Protein AF-A0A9E1ZSU2-F1 (afdb_monomer_lite)

Sequence (134 aa):
MKRKEPNHHKDYSFAEWENLPFKTKRDIWNNYWNPYQPDKGKRTRDAILNEFKRQHLPLVQKAVVIDYGYFG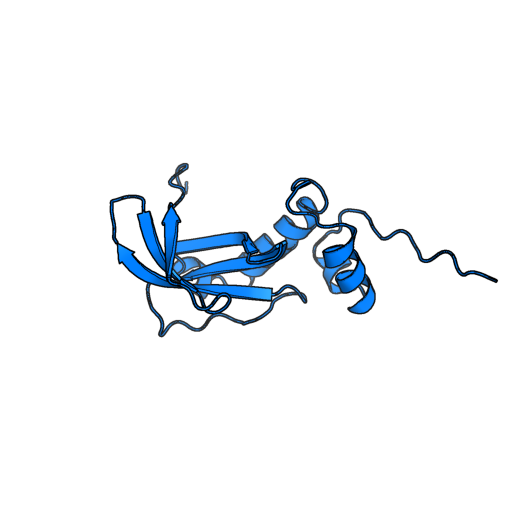WGVGGISVIMPESSIRVPTEFASVMINKGVIQEKIDEKTVMVNWRYGGSKATFTLDTSEGNP

Structure (mmCIF, N/CA/C/O backbone):
data_AF-A0A9E1ZSU2-F1
#
_entry.id   AF-A0A9E1ZSU2-F1
#
loop_
_atom_site.group_PDB
_atom_site.id
_atom_site.type_symbol
_atom_site.label_atom_id
_atom_site.label_alt_id
_atom_site.label_comp_id
_atom_site.label_asym_id
_atom_site.label_entity_id
_atom_site.label_seq_id
_atom_site.pdbx_PDB_ins_code
_atom_site.Cartn_x
_atom_site.Cartn_y
_atom_site.Cartn_z
_atom_site.occupancy
_atom_site.B_iso_or_equiv
_atom_site.auth_seq_id
_atom_site.auth_comp_id
_atom_site.auth_asym_id
_atom_site.auth_atom_id
_atom_site.pdbx_PDB_model_num
ATOM 1 N N . MET A 1 1 ? 18.900 18.771 -30.458 1.00 40.78 1 MET A N 1
ATOM 2 C CA . MET A 1 1 ? 18.575 17.325 -30.434 1.00 40.78 1 MET A CA 1
ATOM 3 C C . MET A 1 1 ? 17.626 17.071 -29.261 1.00 40.78 1 MET A C 1
ATOM 5 O O . MET A 1 1 ? 18.069 17.141 -28.122 1.00 40.78 1 MET A O 1
ATOM 9 N N . LYS A 1 2 ? 16.316 16.885 -29.486 1.00 37.81 2 LYS A N 1
ATOM 10 C CA . LYS A 1 2 ? 15.397 16.491 -28.401 1.00 37.81 2 LYS A CA 1
ATOM 11 C C . LYS A 1 2 ? 15.657 15.010 -28.115 1.00 37.81 2 LYS A C 1
ATOM 13 O O . LYS A 1 2 ? 15.365 14.181 -28.972 1.00 37.81 2 LYS A O 1
ATOM 18 N N . ARG A 1 3 ? 16.267 14.673 -26.972 1.00 43.06 3 ARG A N 1
ATOM 19 C CA . ARG A 1 3 ? 16.331 13.274 -26.521 1.00 43.06 3 ARG A CA 1
ATOM 20 C C . ARG A 1 3 ? 14.881 12.807 -26.374 1.00 43.06 3 ARG A C 1
ATOM 22 O O . ARG A 1 3 ? 14.149 13.395 -25.585 1.00 43.06 3 ARG A O 1
ATOM 29 N N . LYS A 1 4 ? 14.450 11.820 -27.168 1.00 45.06 4 LYS A N 1
ATOM 30 C CA . LYS A 1 4 ? 13.222 11.074 -26.870 1.00 45.06 4 LYS A CA 1
ATOM 31 C C . LYS A 1 4 ? 13.460 10.448 -25.500 1.00 45.06 4 LYS A C 1
ATOM 33 O O . LYS A 1 4 ? 14.327 9.583 -25.385 1.00 45.06 4 LYS A O 1
ATOM 38 N N . GLU A 1 5 ? 12.791 10.952 -24.469 1.00 54.66 5 GLU A N 1
ATOM 39 C CA . GLU A 1 5 ? 12.805 10.276 -23.176 1.00 54.66 5 GLU A CA 1
ATOM 40 C C . GLU A 1 5 ? 12.260 8.854 -23.388 1.00 54.66 5 GLU A C 1
ATOM 42 O O . GLU A 1 5 ? 11.350 8.669 -24.210 1.00 54.66 5 GLU A O 1
ATOM 47 N N . PRO A 1 6 ? 12.855 7.827 -22.762 1.00 55.97 6 PRO A N 1
ATOM 48 C CA . PRO A 1 6 ? 12.379 6.469 -22.949 1.00 55.97 6 PRO A CA 1
ATOM 49 C C . PRO A 1 6 ? 10.938 6.381 -22.445 1.00 55.97 6 PRO A C 1
ATOM 51 O O . PRO A 1 6 ? 10.616 6.874 -21.367 1.00 55.97 6 PRO A O 1
ATOM 54 N N . ASN A 1 7 ? 10.062 5.757 -23.228 1.00 65.38 7 ASN A N 1
ATOM 55 C CA . ASN A 1 7 ? 8.693 5.517 -22.798 1.00 65.38 7 ASN A CA 1
ATOM 56 C C . ASN A 1 7 ? 8.704 4.413 -21.727 1.00 65.38 7 ASN A C 1
ATOM 58 O O . ASN A 1 7 ? 8.883 3.237 -22.045 1.00 65.38 7 ASN A O 1
ATOM 62 N N . HIS A 1 8 ? 8.564 4.799 -20.459 1.00 69.38 8 HIS A N 1
ATOM 63 C CA . HIS A 1 8 ? 8.606 3.900 -19.301 1.00 69.38 8 HIS A CA 1
ATOM 64 C C . HIS A 1 8 ? 7.216 3.371 -18.893 1.00 69.38 8 HIS A C 1
ATOM 66 O O . HIS A 1 8 ? 7.035 2.829 -17.805 1.00 69.38 8 HIS A O 1
ATOM 72 N N . HIS A 1 9 ? 6.218 3.509 -19.770 1.00 81.50 9 HIS A N 1
ATOM 73 C CA . HIS A 1 9 ? 4.826 3.126 -19.527 1.00 81.50 9 HIS A CA 1
ATOM 74 C C . HIS A 1 9 ? 4.598 1.626 -19.758 1.00 81.50 9 HIS A C 1
ATOM 76 O O . HIS A 1 9 ? 3.941 1.219 -20.717 1.00 81.50 9 HIS A O 1
ATOM 82 N N . LYS A 1 10 ? 5.179 0.795 -18.890 1.00 88.81 10 LYS A N 1
ATOM 83 C CA . LYS A 1 10 ? 4.991 -0.661 -18.879 1.00 88.81 10 LYS A CA 1
ATOM 84 C C . LYS A 1 10 ? 4.874 -1.192 -17.452 1.00 88.81 10 LYS A C 1
ATOM 86 O O . LYS A 1 10 ? 5.119 -0.472 -16.486 1.00 88.81 10 LYS A O 1
ATOM 91 N N . ASP A 1 11 ? 4.531 -2.468 -17.340 1.00 90.81 11 ASP A N 1
ATOM 92 C CA . ASP A 1 11 ? 4.620 -3.191 -16.076 1.00 90.81 11 ASP A CA 1
ATOM 93 C C . ASP A 1 11 ? 6.042 -3.717 -15.842 1.00 90.81 11 ASP A C 1
ATOM 95 O O . ASP A 1 11 ? 6.765 -4.064 -16.780 1.00 90.81 11 ASP A O 1
ATOM 99 N N . TYR A 1 12 ? 6.419 -3.769 -14.570 1.00 94.56 12 TYR A N 1
ATOM 100 C CA . TYR A 1 12 ? 7.722 -4.174 -14.067 1.00 94.56 12 TYR A CA 1
ATOM 101 C C . TYR A 1 12 ? 7.525 -5.262 -13.012 1.00 94.56 12 TYR A C 1
ATOM 103 O O . TYR A 1 12 ? 6.572 -5.228 -12.231 1.00 94.56 12 TYR A O 1
ATOM 111 N N . SER A 1 13 ? 8.448 -6.216 -12.954 1.00 97.06 13 SER A N 1
ATOM 112 C CA . SER A 1 13 ? 8.632 -7.038 -11.757 1.00 97.06 13 SER A CA 1
ATOM 113 C C . SER A 1 13 ? 9.111 -6.177 -10.579 1.00 97.06 13 SER A C 1
ATOM 115 O O . SER A 1 13 ? 9.586 -5.055 -10.768 1.00 97.06 13 SER A O 1
ATOM 117 N N . PHE A 1 14 ? 9.036 -6.707 -9.354 1.00 97.31 14 PHE A N 1
ATOM 118 C CA . PHE A 1 14 ? 9.557 -5.998 -8.181 1.00 97.31 14 PHE A CA 1
ATOM 119 C C . PHE A 1 14 ? 11.056 -5.677 -8.317 1.00 97.31 14 PHE A C 1
ATOM 121 O O . PHE A 1 14 ? 11.457 -4.537 -8.105 1.00 97.31 14 PHE A O 1
ATOM 128 N N . ALA A 1 15 ? 11.870 -6.651 -8.740 1.00 97.38 15 ALA A N 1
ATOM 129 C CA . ALA A 1 15 ? 13.312 -6.463 -8.901 1.00 97.38 15 ALA A CA 1
ATOM 130 C C . ALA A 1 15 ? 13.643 -5.412 -9.973 1.00 97.38 15 ALA A C 1
ATOM 132 O O . ALA A 1 15 ? 14.530 -4.581 -9.780 1.00 97.38 15 ALA A O 1
ATOM 133 N N . GLU A 1 16 ? 12.920 -5.404 -11.098 1.00 96.69 16 GLU A N 1
ATOM 134 C CA . GLU A 1 16 ? 13.095 -4.353 -12.104 1.00 96.69 16 GLU A CA 1
ATOM 135 C C . GLU A 1 16 ? 12.690 -2.986 -11.551 1.00 96.69 16 GLU A C 1
ATOM 137 O O . GLU A 1 16 ? 13.422 -2.020 -11.750 1.00 96.69 16 GLU A O 1
ATOM 142 N N . TRP A 1 17 ? 11.555 -2.906 -10.844 1.00 95.94 17 TRP A N 1
ATOM 143 C CA . TRP A 1 17 ? 11.085 -1.672 -10.221 1.00 95.94 17 TRP A CA 1
ATOM 144 C C . TRP A 1 17 ? 12.118 -1.119 -9.246 1.00 95.94 17 TRP A C 1
ATOM 146 O O . TRP A 1 17 ? 12.478 0.049 -9.345 1.00 95.94 17 TRP A O 1
ATOM 156 N N . GLU A 1 18 ? 12.626 -1.939 -8.329 1.00 96.50 18 GLU A N 1
ATOM 157 C CA . GLU A 1 18 ? 13.568 -1.520 -7.294 1.00 96.50 18 GLU A CA 1
ATOM 158 C C . GLU A 1 18 ? 14.822 -0.865 -7.887 1.00 96.50 18 GLU A C 1
ATOM 160 O O . GLU A 1 18 ? 15.226 0.203 -7.419 1.00 96.50 18 GLU A O 1
ATOM 165 N N . ASN A 1 19 ? 15.330 -1.421 -8.989 1.00 96.38 19 ASN A N 1
ATOM 166 C CA . ASN A 1 19 ? 16.506 -0.932 -9.708 1.00 96.38 19 ASN A CA 1
ATOM 167 C C . ASN A 1 19 ? 16.256 0.315 -10.580 1.00 96.38 19 ASN A C 1
ATOM 169 O O . ASN A 1 19 ? 17.208 0.888 -11.115 1.00 96.38 19 ASN A O 1
ATOM 173 N N . LEU A 1 20 ? 15.008 0.775 -10.740 1.00 95.19 20 LEU A N 1
ATOM 174 C CA . LEU A 1 20 ? 14.740 2.012 -11.474 1.00 95.19 20 LEU A CA 1
ATOM 175 C C . LEU A 1 20 ? 15.252 3.241 -10.703 1.00 95.19 20 LEU A C 1
ATOM 177 O O . LEU A 1 20 ? 15.015 3.363 -9.493 1.00 95.19 20 LEU A O 1
ATOM 181 N N . PRO A 1 21 ? 15.845 4.231 -11.398 1.00 94.94 21 PRO A N 1
ATOM 182 C CA . PRO A 1 21 ? 16.126 5.529 -10.804 1.00 94.94 21 PRO A CA 1
ATOM 183 C C . PRO A 1 21 ? 14.852 6.169 -10.247 1.00 94.94 21 PRO A C 1
ATOM 185 O O . PRO A 1 21 ? 13.789 6.113 -10.871 1.00 94.94 21 PRO A O 1
ATOM 188 N N . PHE A 1 22 ? 14.964 6.866 -9.114 1.00 92.12 22 PHE A N 1
ATOM 189 C CA . PHE A 1 22 ? 13.817 7.532 -8.488 1.00 92.12 22 PHE A CA 1
ATOM 190 C C . PHE A 1 22 ? 13.082 8.482 -9.447 1.00 92.12 22 PHE A C 1
ATOM 192 O O . PHE A 1 22 ? 11.856 8.511 -9.464 1.00 92.12 22 PHE A O 1
ATOM 199 N N . LYS A 1 23 ? 13.809 9.210 -10.311 1.00 91.56 23 LYS A N 1
ATOM 200 C CA . LYS A 1 23 ? 13.197 10.092 -11.322 1.00 91.56 23 LYS A CA 1
ATOM 201 C C . LYS A 1 23 ? 12.264 9.324 -12.271 1.00 91.56 23 LYS A C 1
ATOM 203 O O . LYS A 1 23 ? 11.222 9.861 -12.624 1.00 91.56 23 LYS A O 1
ATOM 208 N N . THR A 1 24 ? 12.618 8.097 -12.649 1.00 92.31 24 THR A N 1
ATOM 209 C CA . THR A 1 24 ? 11.807 7.231 -13.518 1.00 92.31 24 THR A CA 1
ATOM 210 C C . THR A 1 24 ? 10.589 6.697 -12.774 1.00 92.31 24 THR A C 1
ATOM 212 O O . THR A 1 24 ? 9.480 6.810 -13.283 1.00 92.31 24 THR A O 1
ATOM 215 N N . LYS A 1 25 ? 10.759 6.197 -11.542 1.00 93.81 25 LYS A N 1
ATOM 216 C CA . LYS A 1 25 ? 9.624 5.811 -10.680 1.00 93.81 25 LYS A CA 1
ATOM 217 C C . LYS A 1 25 ? 8.638 6.973 -10.533 1.00 93.81 25 LYS A C 1
ATOM 219 O O . LYS A 1 25 ? 7.429 6.784 -10.644 1.00 93.81 25 LYS A O 1
ATOM 224 N N . ARG A 1 26 ? 9.185 8.185 -10.378 1.00 89.94 26 ARG A N 1
ATOM 225 C CA . ARG A 1 26 ? 8.417 9.421 -10.259 1.00 89.94 26 ARG A CA 1
ATOM 226 C C . ARG A 1 26 ? 7.711 9.857 -11.542 1.00 89.94 26 ARG A C 1
ATOM 228 O O . ARG A 1 26 ? 6.715 10.564 -11.498 1.00 89.94 26 ARG A O 1
ATOM 235 N N . ASP A 1 27 ? 8.231 9.500 -12.698 1.00 90.00 27 ASP A N 1
ATOM 236 C CA . ASP A 1 27 ? 7.523 9.742 -13.950 1.00 90.00 27 ASP A CA 1
ATOM 237 C C . ASP A 1 27 ? 6.336 8.773 -14.079 1.00 90.00 27 ASP A C 1
ATOM 239 O O . ASP A 1 27 ? 5.194 9.185 -14.282 1.00 90.00 27 ASP A O 1
ATOM 243 N N . ILE A 1 28 ? 6.583 7.490 -13.800 1.00 91.56 28 ILE A N 1
ATOM 244 C CA . ILE A 1 28 ? 5.582 6.421 -13.867 1.00 91.56 28 ILE A CA 1
ATOM 245 C C . ILE A 1 28 ? 4.384 6.701 -12.950 1.00 91.56 28 ILE A C 1
ATOM 247 O O . ILE A 1 28 ? 3.242 6.641 -13.407 1.00 91.56 28 ILE A O 1
ATOM 251 N N . TRP A 1 29 ? 4.610 7.033 -11.675 1.00 87.81 29 TRP A N 1
ATOM 252 C CA . TRP A 1 29 ? 3.506 7.226 -10.726 1.00 87.81 29 TRP A CA 1
ATOM 253 C C . TRP A 1 29 ? 2.618 8.454 -11.043 1.00 87.81 29 TRP A C 1
ATOM 255 O O . TRP A 1 29 ? 1.511 8.544 -10.531 1.00 87.81 29 TRP A O 1
ATOM 265 N N . ASN A 1 30 ? 3.087 9.374 -11.899 1.00 85.19 30 ASN A N 1
ATOM 266 C CA . ASN A 1 30 ? 2.488 10.689 -12.152 1.00 85.19 30 ASN A CA 1
ATOM 267 C C . ASN A 1 30 ? 1.804 10.694 -13.519 1.00 85.19 30 ASN A C 1
ATOM 269 O O . ASN A 1 30 ? 0.792 11.363 -13.699 1.00 85.19 30 ASN A O 1
ATOM 273 N N . ASN A 1 31 ? 2.381 9.966 -14.480 1.00 86.50 31 ASN A N 1
ATOM 274 C CA . ASN A 1 31 ? 1.985 10.017 -15.884 1.00 86.50 31 ASN A CA 1
ATOM 275 C C . ASN A 1 31 ? 1.442 8.680 -16.415 1.00 86.50 31 ASN A C 1
ATOM 277 O O . ASN A 1 31 ? 0.740 8.671 -17.426 1.00 86.50 31 ASN A O 1
ATOM 281 N N . TYR A 1 32 ? 1.730 7.553 -15.752 1.00 88.56 32 TYR A N 1
ATOM 282 C CA . TYR A 1 32 ? 1.273 6.227 -16.183 1.00 88.56 32 TYR A CA 1
ATOM 283 C C . TYR A 1 32 ? 0.241 5.611 -15.241 1.00 88.56 32 TYR A C 1
ATOM 285 O O . TYR A 1 32 ? -0.798 5.125 -15.695 1.00 88.56 32 TYR A O 1
ATOM 293 N N . TRP A 1 33 ? 0.512 5.621 -13.935 1.00 90.62 33 TRP A N 1
ATOM 294 C CA . TRP A 1 33 ? -0.435 5.139 -12.935 1.00 90.62 33 TRP A CA 1
ATOM 295 C C . TRP A 1 33 ? -1.565 6.146 -12.780 1.00 90.62 33 TRP A C 1
ATOM 297 O O . TRP A 1 33 ? -1.341 7.287 -12.398 1.00 90.62 33 TRP A O 1
ATOM 307 N N . ASN A 1 34 ? -2.786 5.710 -13.075 1.00 85.06 34 ASN A N 1
ATOM 308 C CA . ASN A 1 34 ? -3.948 6.581 -13.101 1.00 85.06 34 ASN A CA 1
ATOM 309 C C . ASN A 1 34 ? -5.109 5.910 -12.349 1.00 85.06 34 ASN A C 1
ATOM 311 O O . ASN A 1 34 ? -5.484 4.800 -12.730 1.00 85.06 34 ASN A O 1
ATOM 315 N N . PRO A 1 35 ? -5.712 6.561 -11.334 1.00 87.12 35 PRO A N 1
ATOM 316 C CA . PRO A 1 35 ? -6.868 6.012 -10.620 1.00 87.12 35 PRO A CA 1
ATOM 317 C C . PRO A 1 35 ? -8.071 5.728 -11.534 1.00 87.12 35 PRO A C 1
ATOM 319 O O . PRO A 1 35 ? -8.840 4.814 -11.262 1.00 87.12 35 PRO A O 1
ATOM 322 N N . TYR A 1 36 ? -8.212 6.455 -12.647 1.00 87.56 36 TYR A N 1
ATOM 323 C CA . TYR A 1 36 ? -9.267 6.239 -13.644 1.00 87.56 36 TYR A CA 1
ATOM 324 C C . TYR A 1 36 ? -8.932 5.128 -14.654 1.00 87.56 36 TYR A C 1
ATOM 326 O O . TYR A 1 36 ? -9.759 4.785 -15.496 1.00 87.56 36 TYR A O 1
ATOM 334 N N . GLN A 1 37 ? -7.715 4.578 -14.606 1.00 88.12 37 GLN A N 1
ATOM 335 C CA . GLN A 1 37 ? -7.277 3.433 -15.411 1.00 88.12 37 GLN A CA 1
ATOM 336 C C . GLN A 1 37 ? -6.528 2.431 -14.512 1.00 88.12 37 GLN A C 1
ATOM 338 O O . GLN A 1 37 ? -5.312 2.256 -14.665 1.00 88.12 37 GLN A O 1
ATOM 343 N N . PRO A 1 38 ? -7.232 1.780 -13.565 1.00 86.81 38 PRO A N 1
ATOM 344 C CA . PRO A 1 38 ? -6.628 1.001 -12.481 1.00 86.81 38 PRO A CA 1
ATOM 345 C C . PRO A 1 38 ? -5.871 -0.251 -12.943 1.00 86.81 38 PRO A C 1
ATOM 347 O O . PRO A 1 38 ? -5.104 -0.814 -12.164 1.00 86.81 38 PRO A O 1
ATOM 350 N N . ASP A 1 39 ? -6.012 -0.666 -14.201 1.00 89.88 39 ASP A N 1
ATOM 351 C CA . ASP A 1 39 ? -5.241 -1.777 -14.766 1.00 89.88 39 ASP A CA 1
ATOM 352 C C . ASP A 1 39 ? -3.804 -1.374 -15.130 1.00 89.88 39 ASP A C 1
ATOM 354 O O . ASP A 1 39 ? -2.879 -2.185 -15.053 1.00 89.88 39 ASP A O 1
ATOM 358 N N . LYS A 1 40 ? -3.566 -0.100 -15.477 1.00 90.00 40 LYS A N 1
ATOM 359 C CA . LYS A 1 40 ? -2.231 0.377 -15.873 1.00 90.00 40 LYS A CA 1
ATOM 360 C C . LYS A 1 40 ? -1.280 0.347 -14.694 1.00 90.00 40 LYS A C 1
ATOM 362 O O . LYS A 1 40 ? -1.477 1.108 -13.748 1.00 90.00 40 LYS A O 1
ATOM 367 N N . GLY A 1 41 ? -0.223 -0.462 -14.750 1.00 91.62 41 GLY A N 1
ATOM 368 C CA . GLY A 1 41 ? 0.722 -0.584 -13.642 1.00 91.62 41 GLY A CA 1
ATOM 369 C C . GLY A 1 41 ? 0.298 -1.585 -12.574 1.00 91.62 41 GLY A C 1
ATOM 370 O O . GLY A 1 41 ? 1.021 -1.723 -11.587 1.00 91.62 41 GLY A O 1
ATOM 371 N N . LYS A 1 42 ? -0.856 -2.254 -12.728 1.00 93.25 42 LYS A N 1
ATOM 372 C CA . LYS A 1 42 ? -1.425 -3.112 -11.683 1.00 93.25 42 LYS A CA 1
ATOM 373 C C . LYS A 1 42 ? -0.457 -4.220 -11.289 1.00 93.25 42 LYS A C 1
ATOM 375 O O . LYS A 1 42 ? -0.198 -4.388 -10.107 1.00 93.25 42 LYS A O 1
ATOM 380 N N . ARG A 1 43 ? 0.167 -4.897 -12.259 1.00 95.56 43 ARG A N 1
ATOM 381 C CA . ARG A 1 43 ? 1.130 -5.973 -11.965 1.00 95.56 43 ARG A CA 1
ATOM 382 C C . ARG A 1 43 ? 2.327 -5.480 -11.157 1.00 95.56 43 ARG A C 1
ATOM 384 O O . ARG A 1 43 ? 2.760 -6.168 -10.239 1.00 95.56 43 ARG A O 1
ATOM 391 N N . THR A 1 44 ? 2.838 -4.290 -11.471 1.00 96.06 44 THR A N 1
ATOM 392 C CA . THR A 1 44 ? 3.931 -3.671 -10.708 1.00 96.06 44 THR A CA 1
ATOM 393 C C . THR A 1 44 ? 3.487 -3.347 -9.285 1.00 96.06 44 THR A C 1
ATOM 395 O O . THR A 1 44 ? 4.198 -3.658 -8.333 1.00 96.06 44 THR A O 1
ATOM 398 N N . ARG A 1 45 ? 2.301 -2.746 -9.125 1.00 96.06 45 ARG A N 1
ATOM 399 C CA . ARG A 1 45 ? 1.734 -2.406 -7.812 1.00 96.06 45 ARG 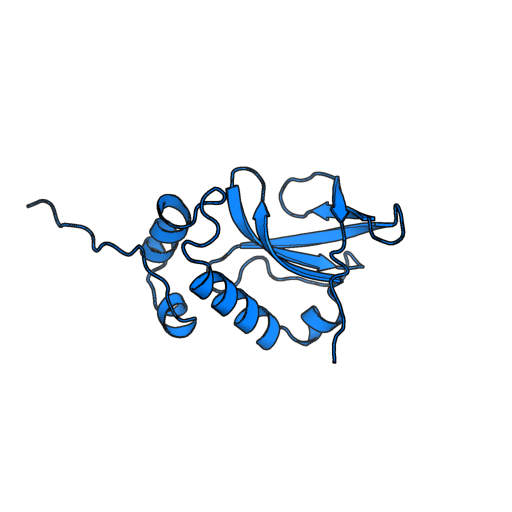A CA 1
ATOM 400 C C . ARG A 1 45 ? 1.487 -3.645 -6.955 1.00 96.06 45 ARG A C 1
ATOM 402 O O . ARG A 1 45 ? 1.883 -3.652 -5.794 1.00 96.06 45 ARG A O 1
ATOM 409 N N . ASP A 1 46 ? 0.924 -4.697 -7.542 1.00 96.62 46 ASP A N 1
ATOM 410 C CA . ASP A 1 46 ? 0.704 -5.985 -6.883 1.00 96.62 46 ASP A CA 1
ATOM 411 C C . ASP A 1 46 ? 2.039 -6.619 -6.466 1.00 96.62 46 ASP A C 1
ATOM 413 O O . ASP A 1 46 ? 2.169 -7.115 -5.350 1.00 96.62 46 ASP A O 1
ATOM 417 N N . ALA A 1 47 ? 3.066 -6.562 -7.3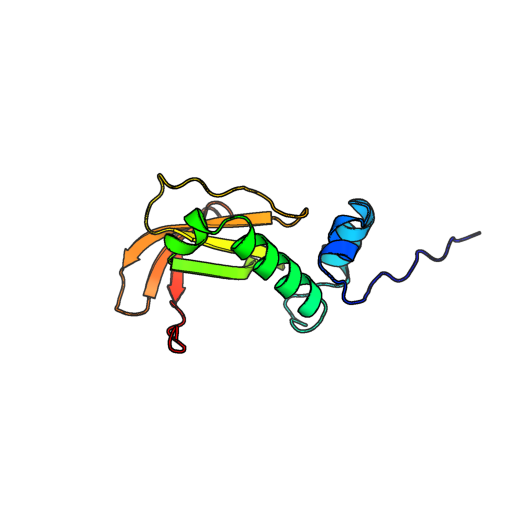24 1.00 97.69 47 ALA A N 1
ATOM 418 C CA . ALA A 1 47 ? 4.400 -7.062 -6.993 1.00 97.69 47 ALA A CA 1
ATOM 419 C C . ALA A 1 47 ? 5.025 -6.299 -5.812 1.00 97.69 47 ALA A C 1
ATOM 421 O O . ALA A 1 47 ? 5.577 -6.923 -4.907 1.00 97.69 47 ALA A O 1
ATOM 422 N N . ILE A 1 48 ? 4.891 -4.968 -5.779 1.00 97.75 48 ILE A N 1
ATOM 423 C CA . ILE A 1 48 ? 5.332 -4.129 -4.653 1.00 97.75 48 ILE A CA 1
ATOM 424 C C . ILE A 1 48 ? 4.560 -4.483 -3.375 1.00 97.75 48 ILE A C 1
ATOM 426 O O . ILE A 1 48 ? 5.169 -4.642 -2.319 1.00 97.75 48 ILE A O 1
ATOM 430 N N . LEU A 1 49 ? 3.236 -4.632 -3.461 1.00 97.69 49 LEU A N 1
ATOM 431 C CA . LEU A 1 49 ? 2.379 -4.968 -2.324 1.00 97.69 49 LEU A CA 1
ATOM 432 C C . LEU A 1 49 ? 2.712 -6.349 -1.742 1.00 97.69 49 LEU A C 1
ATOM 434 O O . LEU A 1 49 ? 2.825 -6.501 -0.525 1.00 97.69 49 LEU A O 1
ATOM 438 N N . ASN A 1 50 ? 2.882 -7.351 -2.601 1.00 97.69 50 ASN A N 1
ATOM 439 C CA . ASN A 1 50 ? 3.212 -8.713 -2.189 1.00 97.69 50 ASN A CA 1
ATOM 440 C C . ASN A 1 50 ? 4.588 -8.776 -1.531 1.00 97.69 50 ASN A C 1
ATOM 442 O O . ASN A 1 50 ? 4.748 -9.411 -0.489 1.00 97.69 50 ASN A O 1
ATOM 446 N N . GLU A 1 51 ? 5.562 -8.063 -2.089 1.00 98.25 51 GLU A N 1
ATOM 447 C CA . GLU A 1 51 ? 6.893 -7.994 -1.504 1.00 98.25 51 GLU A CA 1
ATOM 448 C C . GLU A 1 51 ? 6.894 -7.238 -0.166 1.00 98.25 51 GLU A C 1
ATOM 450 O O . GLU A 1 51 ? 7.523 -7.686 0.794 1.00 98.25 51 GLU A O 1
ATOM 455 N N . PHE A 1 52 ? 6.111 -6.159 -0.046 1.00 97.88 52 PHE A N 1
ATOM 456 C CA . PHE A 1 52 ? 5.896 -5.474 1.229 1.00 97.88 52 PHE A CA 1
ATOM 457 C C . PHE A 1 52 ? 5.347 -6.434 2.292 1.00 97.88 52 PHE A C 1
ATOM 459 O O . PHE A 1 52 ? 5.915 -6.524 3.385 1.00 97.88 52 PHE A O 1
ATOM 466 N N . LYS A 1 53 ? 4.285 -7.187 1.961 1.00 97.12 53 LYS A N 1
ATOM 467 C CA . LYS A 1 53 ? 3.674 -8.186 2.854 1.00 97.12 53 LYS A CA 1
ATOM 468 C C . LYS A 1 53 ? 4.687 -9.257 3.269 1.00 97.12 53 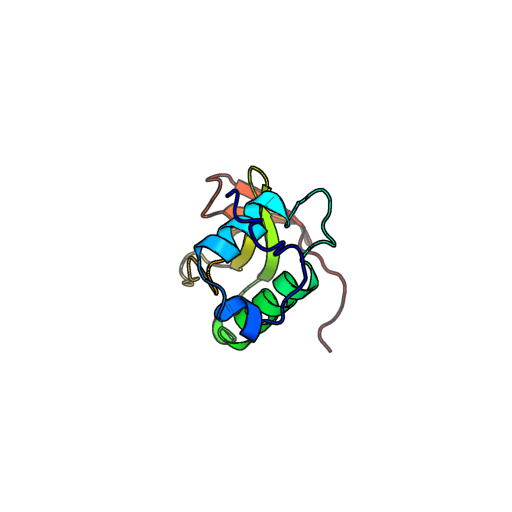LYS A C 1
ATOM 470 O O . LYS A 1 53 ? 4.791 -9.577 4.451 1.00 97.12 53 LYS A O 1
ATOM 475 N N . ARG A 1 54 ? 5.478 -9.762 2.318 1.00 97.38 54 ARG A N 1
ATOM 476 C CA . ARG A 1 54 ? 6.517 -10.773 2.562 1.00 97.38 54 ARG A CA 1
ATOM 477 C C . ARG A 1 54 ? 7.588 -10.277 3.537 1.00 97.38 54 ARG A C 1
ATOM 479 O O . ARG A 1 54 ? 7.946 -10.999 4.464 1.00 97.38 54 ARG A O 1
ATOM 486 N N . GLN A 1 55 ? 8.087 -9.055 3.348 1.00 97.25 55 GLN A N 1
ATOM 487 C CA . GLN A 1 55 ? 9.154 -8.486 4.182 1.00 97.25 55 GLN A CA 1
ATOM 488 C C . GLN A 1 55 ? 8.666 -8.005 5.558 1.00 97.25 55 GLN A C 1
ATOM 490 O O . GLN A 1 55 ? 9.458 -7.915 6.493 1.00 97.25 55 GLN A O 1
ATOM 495 N N . HIS A 1 56 ? 7.368 -7.730 5.707 1.00 96.06 56 HIS A N 1
ATOM 496 C CA . HIS A 1 56 ? 6.778 -7.194 6.937 1.00 96.06 56 HIS A CA 1
ATOM 497 C C . HIS A 1 56 ? 5.758 -8.151 7.565 1.00 96.06 56 HIS A C 1
ATOM 499 O O . HIS A 1 56 ? 4.761 -7.708 8.135 1.00 96.06 56 HIS A O 1
ATOM 505 N N . LEU A 1 57 ? 6.004 -9.464 7.511 1.00 93.62 57 LEU A N 1
ATOM 506 C CA . LEU A 1 57 ? 5.073 -10.488 8.003 1.00 93.62 57 LEU A CA 1
ATOM 507 C C . LEU A 1 57 ? 4.528 -10.231 9.432 1.00 93.62 57 LEU A C 1
ATOM 509 O O . LEU A 1 57 ? 3.316 -10.355 9.622 1.00 93.62 57 LEU A O 1
ATOM 513 N N . PRO A 1 58 ? 5.331 -9.789 10.428 1.00 93.38 58 PRO A N 1
ATOM 514 C CA . PRO A 1 58 ? 4.806 -9.478 11.764 1.00 93.38 58 PRO A CA 1
ATOM 515 C C . PRO A 1 58 ? 3.810 -8.309 11.792 1.00 93.38 58 PRO A C 1
ATOM 517 O O . PRO A 1 58 ? 2.966 -8.232 12.682 1.00 93.38 58 PRO A O 1
ATOM 520 N N . LEU A 1 59 ? 3.929 -7.373 10.847 1.00 92.44 59 LEU A N 1
ATOM 521 C CA . LEU A 1 59 ? 2.987 -6.270 10.667 1.00 92.44 59 LEU A CA 1
ATOM 522 C C . LEU A 1 59 ? 1.730 -6.769 9.950 1.00 92.44 59 LEU A C 1
ATOM 524 O O . LEU A 1 59 ? 0.634 -6.433 10.386 1.00 92.44 59 LEU A O 1
ATOM 528 N N . VAL A 1 60 ? 1.878 -7.620 8.926 1.00 92.31 60 VAL A N 1
ATOM 529 C CA . VAL A 1 60 ? 0.756 -8.242 8.197 1.00 92.31 60 VAL A CA 1
ATOM 530 C C . VAL A 1 60 ? -0.180 -8.994 9.132 1.00 92.31 60 VAL A C 1
ATOM 532 O O . VAL A 1 60 ? -1.385 -8.801 9.057 1.00 92.31 60 VAL A O 1
ATOM 535 N N . GLN A 1 61 ? 0.363 -9.775 10.065 1.00 93.25 61 GLN A N 1
ATOM 536 C CA . GLN A 1 61 ? -0.433 -10.540 11.035 1.00 93.25 61 GLN A CA 1
ATOM 537 C C . GLN A 1 61 ? -1.277 -9.669 11.977 1.00 93.25 61 GLN A C 1
ATOM 539 O O . GLN A 1 61 ? -2.211 -10.164 12.600 1.00 93.25 61 GLN A O 1
ATOM 544 N N . LYS A 1 62 ? -0.931 -8.387 12.119 1.00 95.56 62 LYS A N 1
ATOM 545 C CA . LYS A 1 62 ? -1.620 -7.439 13.005 1.00 95.56 62 LYS A CA 1
ATOM 546 C C . LYS A 1 62 ? -2.505 -6.457 12.250 1.00 95.56 62 LYS A C 1
ATOM 548 O O . LYS A 1 62 ? -3.323 -5.783 12.871 1.00 95.56 62 LYS A O 1
ATOM 553 N N . ALA A 1 63 ? -2.282 -6.293 10.952 1.00 94.31 63 ALA A N 1
ATOM 554 C CA . ALA A 1 63 ? -3.038 -5.362 10.142 1.00 94.31 63 ALA A CA 1
ATOM 555 C C . ALA A 1 63 ? -4.420 -5.939 9.840 1.00 94.31 63 ALA A C 1
ATOM 557 O O . ALA A 1 63 ? -4.560 -7.115 9.523 1.00 94.31 63 ALA A O 1
ATOM 558 N N . VAL A 1 64 ? -5.435 -5.084 9.902 1.00 93.94 64 VAL A N 1
ATOM 559 C CA . VAL A 1 64 ? -6.796 -5.434 9.483 1.00 93.94 64 VAL A CA 1
ATOM 560 C C . VAL A 1 64 ? -6.900 -5.397 7.961 1.00 93.94 64 VAL A C 1
ATOM 562 O O . VAL A 1 64 ? -7.577 -6.223 7.364 1.00 93.94 64 VAL A O 1
ATOM 565 N N . VAL A 1 65 ? -6.200 -4.452 7.325 1.00 92.62 65 VAL A N 1
ATOM 566 C CA . VAL A 1 65 ? -6.152 -4.306 5.865 1.00 92.62 65 VAL A CA 1
ATOM 567 C C . VAL A 1 65 ? -4.741 -3.931 5.440 1.00 92.62 65 VAL A C 1
ATOM 569 O O . VAL A 1 65 ? -4.125 -3.049 6.043 1.00 92.62 65 VAL A O 1
ATOM 572 N N . ILE A 1 66 ? -4.254 -4.576 4.378 1.00 94.75 66 ILE A N 1
ATOM 573 C CA . ILE A 1 66 ? -3.059 -4.166 3.635 1.00 94.75 66 ILE A CA 1
ATOM 574 C C . ILE A 1 66 ? -3.363 -4.278 2.149 1.00 94.75 66 ILE A C 1
ATOM 576 O O . ILE A 1 66 ? -3.455 -5.389 1.611 1.00 94.75 66 ILE A O 1
ATOM 580 N N . ASP A 1 67 ? -3.467 -3.128 1.499 1.00 94.06 67 ASP A N 1
ATOM 581 C CA . ASP A 1 67 ? -3.829 -3.036 0.091 1.00 94.06 67 ASP A CA 1
ATOM 582 C C . ASP A 1 67 ? -3.083 -1.897 -0.610 1.00 94.06 67 ASP A C 1
ATOM 584 O O . ASP A 1 67 ? -2.536 -1.008 0.044 1.00 94.06 67 ASP A O 1
ATOM 588 N N . TYR A 1 68 ? -3.043 -1.922 -1.939 1.00 93.31 68 TYR A N 1
ATOM 589 C CA . TYR A 1 68 ? -2.587 -0.799 -2.742 1.00 93.31 68 TYR A CA 1
ATOM 590 C C . TYR A 1 68 ? -3.798 -0.025 -3.254 1.00 93.31 68 TYR A C 1
ATOM 592 O O . TYR A 1 68 ? -4.611 -0.551 -4.007 1.00 93.31 68 TYR A O 1
ATOM 600 N N . GLY A 1 69 ? -3.870 1.263 -2.936 1.00 87.62 69 GLY A N 1
ATOM 601 C CA . GLY A 1 69 ? -4.949 2.126 -3.396 1.00 87.62 69 GLY A CA 1
ATOM 602 C C . GLY A 1 69 ? -4.472 3.510 -3.800 1.00 87.62 69 GLY A C 1
ATOM 603 O O . GLY A 1 69 ? -3.282 3.825 -3.788 1.00 87.62 69 GLY A O 1
ATOM 604 N N . TYR A 1 70 ? -5.438 4.351 -4.146 1.00 86.06 70 TYR A N 1
ATOM 605 C CA . TYR A 1 70 ? -5.233 5.776 -4.359 1.00 86.06 70 TYR A CA 1
ATOM 606 C C . TYR A 1 70 ? -5.918 6.545 -3.231 1.00 86.06 70 TYR A C 1
ATOM 608 O O . TYR A 1 70 ? -7.037 6.215 -2.845 1.00 86.06 70 TYR A O 1
ATOM 616 N N . PHE A 1 71 ? -5.258 7.569 -2.701 1.00 77.88 71 PHE A N 1
ATOM 617 C CA . PHE A 1 71 ? -5.799 8.422 -1.644 1.00 77.88 71 PHE A CA 1
ATOM 618 C C . PHE A 1 71 ? -5.620 9.910 -1.971 1.00 77.88 71 PHE A C 1
ATOM 620 O O . PHE A 1 71 ? -4.733 10.306 -2.731 1.00 77.88 71 PHE A O 1
ATOM 627 N N . GLY A 1 72 ? -6.492 10.752 -1.403 1.00 70.81 72 GLY A N 1
ATOM 628 C CA . GLY A 1 72 ? -6.505 12.198 -1.653 1.00 70.81 72 GLY A CA 1
ATOM 629 C C . GLY A 1 72 ? -6.681 12.538 -3.140 1.00 70.81 72 GLY A C 1
ATOM 630 O O . GLY A 1 72 ? -7.574 12.017 -3.799 1.00 70.81 72 GLY A O 1
ATOM 631 N N . TRP A 1 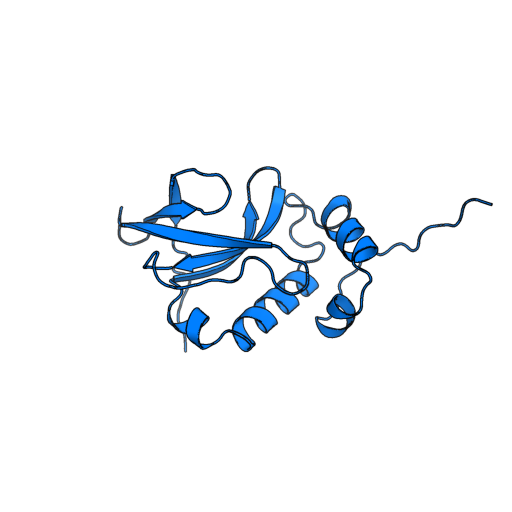73 ? -5.797 13.385 -3.678 1.00 69.88 73 TRP A N 1
ATOM 632 C CA . TRP A 1 73 ? -5.780 13.855 -5.076 1.00 69.88 73 TRP A CA 1
ATOM 633 C C . TRP A 1 73 ? -5.282 12.807 -6.094 1.00 69.88 73 TRP A C 1
ATOM 635 O O . TRP A 1 73 ? -4.631 13.154 -7.076 1.00 69.88 73 TRP A O 1
ATOM 645 N N . GLY A 1 74 ? -5.544 11.520 -5.857 1.00 71.19 74 GLY A N 1
ATOM 646 C CA . GLY A 1 74 ? -5.089 10.436 -6.734 1.00 71.19 74 GLY A CA 1
ATOM 647 C C . GLY A 1 74 ? -3.635 10.013 -6.510 1.00 71.19 74 GLY A C 1
ATOM 648 O O . GLY A 1 74 ? -2.998 9.513 -7.433 1.00 71.19 74 GLY A O 1
ATOM 649 N N . VAL A 1 75 ? -3.099 10.187 -5.297 1.00 77.81 75 VAL A N 1
ATOM 650 C CA . VAL A 1 75 ? -1.763 9.684 -4.943 1.00 77.81 75 VAL A CA 1
ATOM 651 C C . VAL A 1 75 ? -1.856 8.182 -4.686 1.00 77.81 75 VAL A C 1
ATOM 653 O O . VAL A 1 75 ? -2.582 7.754 -3.791 1.00 77.81 75 VAL A O 1
ATOM 656 N N . GLY A 1 76 ? -1.141 7.383 -5.480 1.00 86.56 76 GLY A N 1
ATOM 657 C CA . GLY A 1 76 ? -1.070 5.931 -5.313 1.00 86.56 76 GLY A CA 1
ATOM 658 C C . GLY A 1 76 ? -0.123 5.522 -4.183 1.00 86.56 76 GLY A C 1
ATOM 659 O O . GLY A 1 76 ? 0.989 6.047 -4.079 1.00 86.56 76 GLY A O 1
ATOM 660 N N . GLY A 1 77 ? -0.533 4.564 -3.356 1.00 92.88 77 GLY A N 1
ATOM 661 C CA . GLY A 1 77 ? 0.312 4.021 -2.301 1.00 92.88 77 GLY A CA 1
ATOM 662 C C . GLY A 1 77 ? -0.277 2.811 -1.587 1.00 92.88 77 GLY A C 1
ATOM 663 O O . GLY A 1 77 ? -1.376 2.354 -1.891 1.00 92.88 77 GLY A O 1
ATOM 664 N N . ILE A 1 78 ? 0.475 2.292 -0.618 1.00 95.38 78 ILE A N 1
ATOM 665 C CA . ILE A 1 78 ? 0.039 1.168 0.214 1.00 95.38 78 ILE A CA 1
ATOM 666 C C . ILE A 1 78 ? -0.769 1.716 1.390 1.00 95.38 78 ILE A C 1
ATOM 668 O O . ILE A 1 78 ? -0.276 2.533 2.166 1.00 95.38 78 ILE A O 1
ATOM 672 N N . SER A 1 79 ? -1.994 1.242 1.554 1.00 93.94 79 SER A N 1
ATOM 673 C CA . SER A 1 79 ? -2.826 1.491 2.726 1.00 93.94 79 SER A CA 1
ATOM 674 C C . SER A 1 79 ? -2.635 0.364 3.733 1.00 93.94 79 SER A C 1
ATOM 676 O O . SER A 1 79 ? -2.757 -0.810 3.391 1.00 93.94 79 SER A O 1
ATOM 678 N N . VAL A 1 80 ? -2.351 0.718 4.987 1.00 95.25 80 VAL A N 1
ATOM 679 C CA . VAL A 1 80 ? -2.217 -0.236 6.097 1.00 95.25 80 VAL A CA 1
ATOM 680 C C . VAL A 1 80 ? -3.131 0.203 7.232 1.00 95.25 80 VAL A C 1
ATOM 682 O O . VAL A 1 80 ? -2.852 1.210 7.885 1.00 95.25 80 VAL A O 1
ATOM 685 N N . ILE A 1 81 ? -4.204 -0.543 7.492 1.00 94.69 81 ILE A N 1
ATOM 686 C CA . ILE A 1 81 ? -5.130 -0.266 8.598 1.00 94.69 81 ILE A CA 1
ATOM 687 C C . ILE A 1 81 ? -4.747 -1.128 9.794 1.00 94.69 81 ILE A C 1
ATOM 689 O O . ILE A 1 81 ? -4.750 -2.355 9.717 1.00 94.69 81 ILE A O 1
ATOM 693 N N . MET A 1 82 ? -4.444 -0.473 10.911 1.00 95.94 82 MET A N 1
ATOM 694 C CA . MET A 1 82 ? -4.075 -1.118 12.166 1.00 95.94 82 MET A CA 1
ATOM 695 C C . MET A 1 82 ? -5.202 -0.991 13.197 1.00 95.94 82 MET A C 1
ATOM 697 O O . MET A 1 82 ? -5.870 0.047 13.239 1.00 95.94 82 MET A O 1
ATOM 701 N N . PRO A 1 83 ? -5.370 -1.990 14.080 1.00 94.62 83 PRO A N 1
ATOM 702 C CA . PRO A 1 83 ? -6.314 -1.894 15.190 1.00 94.62 83 PRO A CA 1
ATOM 703 C C . PRO A 1 83 ? -5.871 -0.851 16.227 1.00 94.62 83 PRO A C 1
ATOM 705 O O . PRO A 1 83 ? -6.706 -0.257 16.896 1.00 94.62 83 PRO A O 1
ATOM 708 N N . GLU A 1 84 ? -4.562 -0.591 16.334 1.00 93.50 84 GLU A N 1
ATOM 709 C CA . GLU A 1 84 ? -3.987 0.267 17.369 1.00 93.50 84 GLU A CA 1
ATOM 710 C C . GLU A 1 84 ? -2.985 1.290 16.810 1.00 93.50 84 GLU A C 1
ATOM 712 O O . GLU A 1 84 ? -2.214 1.040 15.871 1.00 93.50 84 GLU A O 1
ATOM 717 N N . SER A 1 85 ? -2.940 2.468 17.435 1.00 92.12 85 SER A N 1
ATOM 718 C CA . SER A 1 85 ? -2.015 3.546 17.063 1.00 92.12 85 SER A CA 1
ATOM 719 C C . SER A 1 85 ? -0.556 3.230 17.411 1.00 92.12 85 SER A C 1
ATOM 721 O O . SER A 1 85 ? 0.340 3.684 16.694 1.00 92.12 85 SER A O 1
ATOM 723 N N . SER A 1 86 ? -0.327 2.411 18.440 1.00 94.25 86 SER A N 1
ATOM 724 C CA . SER A 1 86 ? 0.982 2.011 18.977 1.00 94.25 86 SER A CA 1
ATOM 725 C C . SER A 1 86 ? 1.844 1.235 17.971 1.00 94.25 86 SER A C 1
ATOM 727 O O . SER A 1 86 ? 3.072 1.355 17.974 1.00 94.25 86 SER A O 1
ATOM 729 N N . ILE A 1 87 ? 1.220 0.467 17.072 1.00 95.19 87 ILE A N 1
ATOM 730 C CA . ILE A 1 87 ? 1.942 -0.397 16.136 1.00 95.19 87 ILE A CA 1
ATOM 731 C C . ILE A 1 87 ? 2.600 0.450 15.048 1.00 95.19 87 ILE A C 1
ATOM 733 O O . ILE A 1 87 ? 1.937 1.167 14.294 1.00 95.19 87 ILE A O 1
ATOM 737 N N . ARG A 1 88 ? 3.925 0.381 14.947 1.00 94.12 88 ARG A N 1
ATOM 738 C CA . ARG A 1 88 ? 4.674 1.160 13.959 1.00 94.12 88 ARG A CA 1
ATOM 739 C C . ARG A 1 88 ? 4.489 0.578 12.560 1.00 94.12 88 ARG A C 1
ATOM 741 O O . ARG A 1 88 ? 4.599 -0.625 12.357 1.00 94.12 88 ARG A O 1
ATOM 748 N N . VAL A 1 89 ? 4.243 1.469 11.606 1.00 95.81 89 VAL A N 1
ATOM 749 C CA . VAL A 1 89 ? 4.158 1.172 10.172 1.00 95.81 89 VAL A CA 1
ATOM 750 C C . VAL A 1 89 ? 5.133 2.116 9.471 1.00 95.81 89 VAL A C 1
ATOM 752 O O . VAL A 1 89 ? 5.071 3.323 9.771 1.00 95.81 89 VAL A O 1
ATOM 755 N N . PRO A 1 90 ? 6.005 1.615 8.573 1.00 96.19 90 PRO A N 1
ATOM 756 C CA . PRO A 1 90 ? 6.877 2.467 7.771 1.00 96.19 90 PRO A CA 1
ATOM 757 C C . PRO A 1 90 ? 6.078 3.534 7.008 1.00 96.19 90 PRO A C 1
ATOM 759 O O . PRO A 1 90 ? 4.860 3.443 6.853 1.00 96.19 90 PRO A O 1
ATOM 762 N N . THR A 1 91 ? 6.737 4.606 6.588 1.00 94.94 91 THR A N 1
ATOM 763 C CA . THR A 1 91 ? 6.111 5.683 5.797 1.00 94.94 91 THR A CA 1
ATOM 764 C C . THR A 1 91 ? 6.248 5.459 4.298 1.00 94.94 91 THR A C 1
ATOM 766 O O . THR A 1 91 ? 5.516 6.065 3.522 1.00 94.94 91 THR A O 1
ATOM 769 N N . GLU A 1 92 ? 7.172 4.593 3.893 1.00 95.69 92 GLU A N 1
ATOM 770 C CA . GLU A 1 92 ? 7.481 4.292 2.504 1.00 95.69 92 GLU A CA 1
ATOM 771 C C . GLU A 1 92 ? 8.012 2.863 2.356 1.00 95.69 92 GLU A C 1
ATOM 773 O O . GLU A 1 92 ? 8.557 2.288 3.299 1.00 95.69 92 GLU A O 1
ATOM 778 N N . PHE A 1 93 ? 7.855 2.304 1.159 1.00 96.81 93 PHE A N 1
ATOM 779 C CA . PHE A 1 93 ? 8.465 1.048 0.739 1.00 96.81 93 PHE A CA 1
ATOM 780 C C . PHE A 1 93 ? 8.674 1.062 -0.774 1.00 96.81 93 PHE A C 1
ATOM 782 O O . PHE A 1 93 ? 7.771 1.439 -1.516 1.00 96.81 93 PHE A O 1
ATOM 789 N N . ALA A 1 94 ? 9.866 0.683 -1.244 1.00 95.94 94 ALA A N 1
ATOM 790 C CA . ALA A 1 94 ? 10.217 0.680 -2.669 1.00 95.94 94 ALA A CA 1
ATOM 791 C C . ALA A 1 94 ? 9.890 2.006 -3.397 1.00 95.94 94 ALA A C 1
ATOM 793 O O . ALA A 1 94 ? 9.427 2.011 -4.540 1.00 95.94 94 ALA A O 1
ATOM 794 N N . SER A 1 95 ? 10.129 3.138 -2.721 1.00 94.69 95 SER A N 1
ATOM 795 C CA . SER A 1 95 ? 9.781 4.492 -3.185 1.00 94.69 95 SER A CA 1
ATOM 796 C C . SER A 1 95 ? 8.280 4.740 -3.390 1.00 94.69 95 SER A C 1
ATOM 798 O O . SER A 1 95 ? 7.921 5.686 -4.076 1.00 94.69 95 SER A O 1
ATOM 800 N N . VAL A 1 96 ? 7.403 3.919 -2.816 1.00 93.88 96 VAL A N 1
ATOM 801 C CA . VAL A 1 96 ? 5.953 4.133 -2.761 1.00 93.88 96 VAL A CA 1
ATOM 802 C C . VAL A 1 96 ? 5.567 4.540 -1.341 1.00 93.88 96 VAL A C 1
ATOM 804 O O . VAL A 1 96 ? 6.082 3.986 -0.371 1.00 93.88 96 VAL A O 1
ATOM 807 N N . MET A 1 97 ? 4.658 5.505 -1.208 1.00 93.00 97 MET A N 1
ATOM 808 C CA . MET A 1 97 ? 4.165 5.959 0.093 1.00 93.00 97 MET A CA 1
ATOM 809 C C . MET A 1 97 ? 3.315 4.884 0.777 1.00 93.00 97 MET A C 1
ATOM 811 O O . MET A 1 97 ? 2.538 4.183 0.129 1.00 93.00 97 MET A O 1
ATOM 815 N N . ILE A 1 98 ? 3.418 4.813 2.103 1.00 94.81 98 ILE A N 1
ATOM 816 C CA . ILE A 1 98 ? 2.542 4.007 2.948 1.00 94.81 98 ILE A CA 1
ATOM 817 C C . ILE A 1 98 ? 1.676 4.926 3.807 1.00 94.81 98 ILE A C 1
ATOM 819 O O . ILE A 1 98 ? 2.170 5.665 4.668 1.00 94.81 98 ILE A O 1
ATOM 823 N N . ASN A 1 99 ? 0.364 4.843 3.603 1.00 92.88 99 ASN A N 1
ATOM 824 C CA . ASN A 1 99 ? -0.617 5.530 4.421 1.00 92.88 99 ASN A CA 1
ATOM 825 C C . ASN A 1 99 ? -1.129 4.601 5.527 1.00 92.88 99 ASN A C 1
ATOM 827 O O . ASN A 1 99 ? -1.816 3.611 5.277 1.00 92.88 99 ASN A O 1
ATOM 831 N N . LYS A 1 1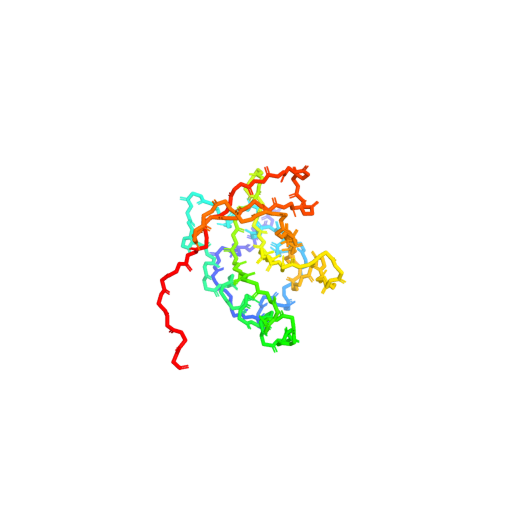00 ? -0.784 4.928 6.776 1.00 93.94 100 LYS A N 1
ATOM 832 C CA . LYS A 1 100 ? -1.274 4.203 7.949 1.00 93.94 100 LYS A CA 1
ATOM 833 C C . LYS A 1 100 ? -2.656 4.729 8.340 1.00 93.94 100 LYS A C 1
ATOM 835 O O . LYS A 1 100 ? -2.788 5.915 8.629 1.00 93.94 100 LYS A O 1
ATOM 840 N N . GLY A 1 101 ? -3.632 3.839 8.446 1.00 94.19 101 GLY A N 1
ATOM 841 C CA . GLY A 1 101 ? -4.908 4.062 9.118 1.00 94.19 101 GLY A CA 1
ATOM 842 C C . GLY A 1 101 ? -4.920 3.424 10.507 1.00 94.19 101 GLY A C 1
ATOM 843 O O . GLY A 1 101 ? -4.306 2.378 10.722 1.00 94.19 101 GLY A O 1
ATOM 844 N N . VAL A 1 102 ? -5.601 4.047 11.465 1.00 95.12 102 VAL A N 1
ATOM 845 C CA . VAL A 1 102 ? -5.866 3.472 12.793 1.00 95.12 102 VAL A CA 1
ATOM 846 C C . VAL A 1 102 ? -7.366 3.427 13.022 1.00 95.12 102 VAL A C 1
ATOM 848 O O . VAL A 1 102 ? -8.025 4.462 12.914 1.00 95.12 102 VAL A O 1
ATOM 851 N N . ILE A 1 103 ? -7.900 2.257 13.367 1.00 94.56 103 ILE A N 1
ATOM 852 C CA . ILE A 1 103 ? -9.313 2.118 13.733 1.00 94.56 103 ILE A CA 1
ATOM 853 C C . ILE A 1 103 ? -9.584 2.954 14.989 1.00 94.56 103 ILE A C 1
ATOM 855 O O . ILE A 1 103 ? -8.850 2.892 15.970 1.00 94.56 103 ILE A O 1
ATOM 859 N N . GLN A 1 104 ? -10.609 3.796 14.929 1.00 94.06 104 GLN A N 1
ATOM 860 C CA . GLN A 1 104 ? -11.081 4.600 16.059 1.00 94.06 104 GLN A CA 1
ATOM 861 C C . GLN A 1 104 ? -12.349 4.013 16.661 1.00 94.06 104 GLN A C 1
ATOM 863 O O . GLN A 1 104 ? -12.522 4.030 17.873 1.00 94.06 104 GLN A O 1
ATOM 868 N N . GLU A 1 105 ? -13.232 3.514 15.803 1.00 92.88 105 GLU A N 1
ATOM 869 C CA . GLU A 1 105 ? -14.558 3.054 16.184 1.00 92.88 105 GLU A CA 1
ATOM 870 C C . GLU A 1 105 ? -15.032 2.003 15.182 1.00 92.88 105 GLU A C 1
ATOM 872 O O . GLU A 1 105 ? -14.760 2.111 13.982 1.00 92.88 105 GLU A O 1
ATOM 877 N N . LYS A 1 106 ? -15.738 0.983 15.670 1.00 91.06 106 LYS A N 1
ATOM 878 C CA . LYS A 1 106 ? -16.470 0.038 14.828 1.00 91.06 106 LYS A CA 1
ATOM 879 C C . LYS A 1 106 ? -17.899 0.555 14.689 1.00 91.06 106 LYS A C 1
ATOM 881 O O . LYS A 1 106 ? -18.581 0.697 15.696 1.00 91.06 106 LYS A O 1
ATOM 886 N N . ILE A 1 107 ? -18.318 0.852 13.461 1.00 91.75 107 ILE A N 1
ATOM 887 C CA . ILE A 1 107 ? -19.651 1.400 13.173 1.00 91.75 107 ILE A CA 1
ATOM 888 C C . ILE A 1 107 ? -20.655 0.254 13.052 1.00 91.75 107 ILE A C 1
ATOM 890 O O . ILE A 1 107 ? -21.723 0.290 13.652 1.00 91.75 107 ILE A O 1
ATOM 894 N N . ASP A 1 108 ? -20.278 -0.788 12.314 1.00 91.31 108 ASP A N 1
ATOM 895 C CA . ASP A 1 108 ? -21.046 -2.020 12.164 1.00 91.31 108 ASP A CA 1
ATOM 896 C C . ASP A 1 108 ? -20.096 -3.210 11.918 1.00 91.31 108 ASP A C 1
ATOM 898 O O . ASP A 1 108 ? -18.880 -3.104 12.090 1.00 91.31 108 ASP A O 1
ATOM 902 N N . GLU A 1 109 ? -20.631 -4.378 11.563 1.00 86.31 109 GLU A N 1
ATOM 903 C CA . GLU A 1 109 ? -19.839 -5.590 11.323 1.00 86.31 109 GLU A CA 1
ATOM 904 C C . GLU A 1 109 ? -18.777 -5.446 10.225 1.00 86.31 109 GLU A C 1
ATOM 906 O O . GLU A 1 109 ? -17.724 -6.076 10.326 1.00 86.31 109 GLU A O 1
ATOM 911 N N . LYS A 1 110 ? -19.031 -4.610 9.215 1.00 89.12 110 LYS A N 1
ATOM 912 C CA . LYS A 1 110 ? -18.193 -4.428 8.025 1.00 89.12 110 LYS A CA 1
ATOM 913 C C . LYS A 1 110 ? -17.625 -3.019 7.903 1.00 89.12 110 LYS A C 1
ATOM 915 O O . LYS A 1 110 ? -16.742 -2.812 7.082 1.00 89.12 110 LYS A O 1
ATOM 920 N N . THR A 1 111 ? -18.070 -2.059 8.702 1.00 90.75 111 THR A N 1
ATOM 921 C CA . THR A 1 111 ? -17.652 -0.660 8.585 1.00 90.75 111 THR A CA 1
ATOM 922 C C . THR A 1 111 ? -16.924 -0.194 9.838 1.00 90.75 111 THR A C 1
ATOM 924 O O . THR A 1 111 ? -17.411 -0.325 10.963 1.00 90.75 111 THR A O 1
ATOM 927 N N . VAL A 1 112 ? -15.757 0.415 9.641 1.00 93.25 112 VAL A N 1
ATOM 928 C CA . VAL A 1 112 ? -14.950 1.018 10.705 1.00 93.25 112 VAL A CA 1
ATOM 929 C C . VAL A 1 112 ? -14.667 2.485 10.406 1.00 93.25 112 VAL A C 1
ATOM 931 O O . VAL A 1 112 ? -14.506 2.885 9.255 1.00 93.25 112 VAL A O 1
ATOM 934 N N . MET A 1 113 ? -14.576 3.296 11.454 1.00 93.44 113 MET A N 1
ATOM 935 C CA . MET A 1 113 ? -14.045 4.650 11.371 1.00 93.44 113 MET A CA 1
ATOM 936 C C . MET A 1 113 ? -12.525 4.589 11.494 1.00 93.44 113 MET A C 1
ATOM 938 O O . MET A 1 113 ? -11.995 4.122 12.505 1.00 93.44 113 MET A O 1
ATOM 942 N N . VAL A 1 114 ? -11.815 5.086 10.486 1.00 93.19 114 VAL A N 1
ATOM 943 C CA . VAL A 1 114 ? -10.352 5.056 10.425 1.00 93.19 114 VAL A CA 1
ATOM 944 C C . VAL A 1 114 ? -9.808 6.473 10.491 1.00 93.19 114 VAL A C 1
ATOM 946 O O . VAL A 1 114 ? -10.218 7.347 9.730 1.00 93.19 114 VAL A O 1
ATOM 949 N N . ASN A 1 115 ? -8.854 6.700 11.390 1.00 92.69 115 ASN A N 1
ATOM 950 C CA . ASN A 1 115 ? -8.044 7.909 11.405 1.00 92.69 115 ASN A CA 1
ATOM 951 C C . ASN A 1 115 ? -6.772 7.681 10.582 1.00 92.69 115 ASN A C 1
ATOM 953 O O . ASN A 1 115 ? -5.926 6.862 10.954 1.00 92.69 115 ASN A O 1
ATOM 957 N N . TRP A 1 116 ? -6.647 8.385 9.460 1.00 90.44 116 TRP A N 1
ATOM 958 C CA . TRP A 1 116 ? -5.526 8.238 8.536 1.00 90.44 116 TRP A CA 1
ATOM 959 C C . TRP A 1 116 ? -4.377 9.190 8.864 1.00 90.44 116 TRP A C 1
ATOM 961 O O . TRP A 1 116 ? -4.587 10.367 9.153 1.00 90.44 116 TRP A O 1
ATOM 971 N N . ARG A 1 117 ? -3.140 8.693 8.749 1.00 87.56 117 ARG A N 1
ATOM 972 C CA . ARG A 1 117 ? -1.917 9.500 8.874 1.00 87.56 117 ARG A CA 1
ATOM 973 C C . ARG A 1 117 ? -1.887 10.608 7.819 1.00 87.56 117 ARG A C 1
ATOM 975 O O . ARG A 1 117 ? -1.593 11.750 8.155 1.00 87.56 117 ARG A O 1
ATOM 982 N N . TYR A 1 118 ? -2.183 10.275 6.562 1.00 74.88 118 TYR A N 1
ATOM 983 C CA . TYR A 1 118 ? -2.287 11.241 5.468 1.00 74.88 118 TYR A CA 1
ATOM 984 C C . TYR A 1 118 ? -3.753 11.503 5.116 1.00 74.88 118 TYR A C 1
ATOM 986 O O . TYR A 1 118 ? -4.547 10.572 5.007 1.00 74.88 118 TYR A O 1
ATOM 994 N N . GLY A 1 119 ? -4.096 12.783 4.940 1.00 64.50 119 GLY A N 1
ATOM 995 C CA . GLY A 1 119 ? -5.470 13.261 4.735 1.00 64.50 119 GLY A CA 1
ATOM 996 C C . GLY A 1 119 ? -6.132 13.814 6.002 1.00 64.50 119 GLY A C 1
ATOM 997 O O . GLY A 1 119 ? -7.141 14.504 5.890 1.00 64.50 119 GLY A O 1
ATOM 998 N N . GLY A 1 120 ? -5.562 13.550 7.190 1.00 61.50 120 GLY A N 1
ATOM 999 C CA . GLY A 1 120 ? -5.926 14.181 8.472 1.00 61.50 120 GLY A CA 1
ATOM 1000 C C . GLY A 1 120 ? -7.383 14.006 8.909 1.00 61.50 120 GLY A C 1
ATOM 1001 O O . GLY A 1 120 ? -7.826 14.661 9.848 1.00 61.50 120 GLY A O 1
ATOM 1002 N N . SER A 1 121 ? -8.132 13.153 8.215 1.00 72.62 121 SER A N 1
ATOM 1003 C CA . SER A 1 121 ? -9.581 13.073 8.312 1.00 72.62 121 SER A CA 1
ATOM 1004 C C . SER A 1 121 ? -9.977 11.674 8.743 1.00 72.62 121 SER A C 1
ATOM 1006 O O . SER A 1 121 ? -9.462 10.675 8.231 1.00 72.62 121 SER A O 1
ATOM 1008 N N . LYS A 1 122 ? -10.917 11.617 9.683 1.00 83.94 122 LYS A N 1
ATOM 1009 C CA . LYS A 1 122 ? -11.642 10.389 9.980 1.00 83.94 122 LYS A CA 1
ATOM 1010 C C . LYS A 1 122 ? -12.485 10.047 8.756 1.00 83.94 122 LYS A C 1
ATOM 1012 O O . LYS A 1 122 ? -13.247 10.890 8.289 1.00 83.94 122 LYS A O 1
ATOM 1017 N N . ALA A 1 123 ? -12.321 8.842 8.235 1.00 85.06 123 ALA A N 1
ATOM 1018 C CA . ALA A 1 123 ? -13.106 8.351 7.115 1.00 85.06 123 ALA A CA 1
ATOM 1019 C C . ALA A 1 123 ? -13.671 6.977 7.455 1.00 85.06 123 ALA A C 1
ATOM 1021 O O . ALA A 1 123 ? -13.016 6.170 8.121 1.00 85.06 123 ALA A O 1
ATOM 1022 N N . THR A 1 124 ? -14.885 6.717 6.986 1.00 88.56 124 THR A N 1
ATOM 1023 C CA . THR A 1 124 ? -15.467 5.383 7.041 1.00 88.56 124 THR A CA 1
ATOM 1024 C C . THR A 1 124 ? -14.766 4.490 6.027 1.00 88.56 124 THR A C 1
ATOM 1026 O O . THR A 1 124 ? -14.481 4.896 4.900 1.00 88.56 124 THR A O 1
ATOM 1029 N N . PHE A 1 125 ? -14.448 3.274 6.449 1.00 87.19 125 PHE A N 1
ATOM 1030 C CA . PHE A 1 125 ? -13.830 2.262 5.613 1.00 87.19 125 PHE A CA 1
ATOM 1031 C C . PHE A 1 125 ? -14.635 0.974 5.727 1.00 87.19 125 PHE A C 1
ATOM 1033 O O . PHE A 1 125 ? -14.901 0.501 6.835 1.00 87.19 125 PHE A O 1
ATOM 1040 N N . THR A 1 126 ? -15.014 0.413 4.583 1.00 88.12 126 THR A N 1
ATOM 1041 C CA . THR A 1 126 ? -15.681 -0.884 4.515 1.00 88.12 126 THR A CA 1
ATOM 1042 C C . THR A 1 126 ? -14.619 -1.968 4.420 1.00 88.12 126 THR A C 1
ATOM 1044 O O . THR A 1 126 ? -13.840 -2.014 3.473 1.00 88.12 126 THR A O 1
ATOM 1047 N N . LEU A 1 127 ? -14.572 -2.823 5.434 1.00 84.38 127 LEU A N 1
ATOM 1048 C CA . LEU A 1 127 ? -13.792 -4.045 5.444 1.00 84.38 127 LEU A CA 1
ATOM 1049 C C . LEU A 1 127 ? -14.364 -4.958 4.361 1.00 84.38 127 LEU A C 1
ATOM 1051 O O . LEU A 1 127 ? -15.484 -5.464 4.486 1.00 84.38 127 LEU A O 1
ATOM 1055 N N . ASP A 1 128 ? -13.608 -5.134 3.282 1.00 71.38 128 ASP A N 1
ATOM 1056 C CA . ASP A 1 128 ? -13.970 -6.099 2.259 1.00 71.38 128 ASP A CA 1
ATOM 1057 C C . ASP A 1 128 ? -13.865 -7.497 2.884 1.00 71.38 128 ASP A C 1
ATOM 1059 O O . ASP A 1 128 ? -12.796 -7.947 3.294 1.00 71.38 128 ASP A O 1
ATOM 1063 N N . THR A 1 129 ? -15.019 -8.135 3.064 1.00 53.00 129 THR A N 1
ATOM 1064 C CA . THR A 1 129 ? -15.159 -9.482 3.640 1.00 53.00 129 THR A CA 1
ATOM 1065 C C . THR A 1 129 ? -15.341 -10.506 2.525 1.00 53.00 129 THR A C 1
ATOM 1067 O O . THR A 1 129 ? -16.060 -11.492 2.683 1.00 53.00 129 THR A O 1
ATOM 1070 N N . SER A 1 130 ? -14.708 -10.269 1.376 1.00 41.66 130 SER A N 1
ATOM 1071 C CA . SER A 1 130 ? -14.602 -11.252 0.305 1.00 41.66 130 SER A CA 1
ATOM 1072 C C . SER A 1 130 ? -13.595 -12.344 0.700 1.00 41.66 130 SER A C 1
ATOM 1074 O O . SER A 1 130 ? -12.409 -12.280 0.412 1.00 41.66 130 SER A O 1
ATOM 1076 N N . GLU A 1 131 ? -14.143 -13.321 1.425 1.00 38.78 131 GLU A N 1
ATOM 1077 C CA . GLU A 1 131 ? -13.792 -14.747 1.484 1.00 38.78 131 GLU A CA 1
ATOM 1078 C C . GLU A 1 131 ? -12.371 -15.170 1.913 1.00 38.78 131 GLU A C 1
ATOM 1080 O O . GLU A 1 131 ? -11.393 -15.053 1.187 1.00 38.78 131 GLU A O 1
ATOM 1085 N N . GLY A 1 132 ? -12.322 -15.817 3.086 1.00 34.09 132 GLY A N 1
ATOM 1086 C CA . GLY A 1 132 ? -11.603 -17.079 3.290 1.00 34.09 132 GLY A CA 1
ATOM 1087 C C . GLY A 1 132 ? -10.096 -17.084 3.043 1.00 34.09 132 GLY A C 1
ATOM 1088 O O . GLY A 1 132 ? -9.634 -17.438 1.962 1.00 34.09 132 GLY A O 1
ATOM 1089 N N . ASN A 1 133 ? -9.319 -16.862 4.107 1.00 26.94 133 ASN A N 1
ATOM 1090 C CA . ASN A 1 133 ? -8.021 -17.533 4.203 1.00 26.94 133 ASN A CA 1
ATOM 1091 C C . ASN A 1 133 ? -8.266 -19.056 4.135 1.00 26.94 133 ASN A C 1
ATOM 1093 O O . ASN A 1 133 ? -9.106 -19.530 4.908 1.00 26.94 133 ASN A O 1
ATOM 1097 N N . PRO A 1 134 ? -7.582 -19.811 3.255 1.00 37.38 134 PRO A N 1
ATOM 1098 C CA . PRO A 1 134 ? -7.487 -21.259 3.404 1.00 37.38 134 PRO A CA 1
ATOM 1099 C C . PRO A 1 134 ? -6.773 -21.645 4.709 1.00 37.38 134 PRO A C 1
ATOM 1101 O O . PRO A 1 134 ? -5.947 -20.841 5.208 1.00 37.38 134 PRO A O 1
#

pLDDT: mean 86.2, std 15.73, range [26.94, 98.25]

Radius of gyration: 16.32 Å; chains: 1; bounding box: 40×39×49 Å

Foldseek 3Di:
DPPPDDPLQAEDAQVRLLPDDLVSVVCCQPPFCFQVCNVRRVNVQVNQQVVVCVVPVVLVVFWLDWDWDADDPRQTAIETEGQDPPDDDDQDGSSGGYKYWYFDADPDPFWTFTQIPPPRDTDIDGRPPPDDDD

Secondary structure (DSSP, 8-state):
---------S---HHHHHTS-HHHHHHHHHHT-BTTBTTTTHHHHHHHHHHHHHHTHHHHTT-SEEEEEEETTTEEEEEEEES-TTS---SEETTEEEEEEEEEEE-SSSEEEEEESSS-SEEEEE--------